Protein AF-A0A958IYH7-F1 (afdb_monomer_lite)

Secondary structure (DSSP, 8-state):
-TTTTT-S-EEEES----SSPPPTT-GGGTSSTTTTTT-HHHHHHHSHHHHHHHHTTSS----EEEEEESSS---TT-GGGSHHHHHHHHHHHHSSTT---EEEEEESS-SSHHHHHHHHHHHHHHHHTTS--TT---

pLDDT: mean 91.24, std 10.41, range [38.0, 98.62]

Sequence (138 aa):
LAHSDMFAAATLLSPALYAQQPPPESSARSSGTFGDPFQAEVWAARNYPAVLETYLLQQYRAPVFILSGDDDWNHPEGFEYNIEQQAVLLYGLLNRKGGSPAELRIVNGGHNWRIWQPGFIAGIEYMMQFIAHPDSTN

Structure (mmCIF, N/CA/C/O backbone):
data_AF-A0A958IYH7-F1
#
_entry.id   AF-A0A958IYH7-F1
#
loop_
_atom_site.group_PDB
_atom_site.id
_atom_site.type_symbol
_atom_site.label_atom_id
_atom_site.label_alt_id
_atom_site.label_comp_id
_atom_site.label_asym_id
_atom_site.label_entity_id
_atom_site.label_seq_id
_atom_site.pdbx_PDB_ins_code
_atom_site.Cartn_x
_atom_site.Cartn_y
_atom_site.Cartn_z
_atom_site.occupancy
_atom_site.B_iso_or_equiv
_atom_site.auth_seq_id
_atom_site.auth_comp_id
_atom_site.auth_asym_id
_atom_site.auth_atom_id
_atom_site.pdbx_PDB_model_num
ATOM 1 N N . LEU A 1 1 ? -8.344 -6.270 1.269 1.00 81.75 1 LEU A N 1
ATOM 2 C CA . LEU A 1 1 ? -9.173 -5.457 0.345 1.00 81.75 1 LEU A CA 1
ATOM 3 C C . LEU A 1 1 ? -10.273 -6.293 -0.309 1.00 81.75 1 LEU A C 1
ATOM 5 O O . LEU A 1 1 ? -11.429 -6.018 -0.044 1.00 81.75 1 LEU A O 1
ATOM 9 N N . ALA A 1 2 ? -9.959 -7.345 -1.075 1.00 86.25 2 ALA A N 1
ATOM 10 C CA . ALA A 1 2 ? -10.984 -8.170 -1.743 1.00 86.25 2 ALA A CA 1
ATOM 11 C C . ALA A 1 2 ? -11.929 -8.956 -0.800 1.00 86.25 2 ALA A C 1
ATOM 13 O O . ALA A 1 2 ? -13.037 -9.290 -1.201 1.00 86.25 2 ALA A O 1
ATOM 14 N N . HIS A 1 3 ? -11.507 -9.222 0.440 1.00 86.12 3 HIS A N 1
ATOM 15 C CA . HIS A 1 3 ? -12.241 -10.020 1.435 1.00 86.12 3 HIS A CA 1
ATOM 16 C C . HIS A 1 3 ? -12.345 -9.280 2.776 1.00 86.12 3 HIS A C 1
ATOM 18 O O . HIS A 1 3 ? -11.844 -9.750 3.795 1.00 86.12 3 HIS A O 1
ATOM 24 N N . SER A 1 4 ? -12.870 -8.051 2.782 1.00 83.00 4 SER A N 1
ATOM 25 C CA . SER A 1 4 ? -12.966 -7.263 4.026 1.00 83.00 4 SER A CA 1
ATOM 26 C C . SER A 1 4 ? -13.843 -7.929 5.092 1.00 83.00 4 SER A C 1
ATOM 28 O O . SER A 1 4 ? -13.638 -7.705 6.276 1.00 83.00 4 SER A O 1
ATOM 30 N N . ASP A 1 5 ? -14.763 -8.797 4.681 1.00 84.19 5 ASP A N 1
ATOM 31 C CA . ASP A 1 5 ? -15.614 -9.625 5.530 1.00 84.19 5 ASP A CA 1
ATOM 32 C C . ASP A 1 5 ? -14.841 -10.700 6.311 1.00 84.19 5 ASP A C 1
ATOM 34 O O . ASP A 1 5 ? -15.317 -11.172 7.341 1.00 84.19 5 ASP A O 1
ATOM 38 N N . MET A 1 6 ? -13.639 -11.064 5.856 1.00 89.81 6 MET A N 1
ATOM 39 C CA . MET A 1 6 ? -12.793 -12.069 6.506 1.00 89.81 6 MET A CA 1
ATOM 40 C C . MET A 1 6 ? -11.706 -11.476 7.410 1.00 89.81 6 MET A C 1
ATOM 42 O O . MET A 1 6 ? -11.190 -12.178 8.279 1.00 89.81 6 MET A O 1
ATOM 46 N N . PHE A 1 7 ? -11.322 -10.214 7.203 1.00 91.06 7 PHE A N 1
ATOM 47 C CA . PHE A 1 7 ? -10.185 -9.592 7.887 1.00 91.06 7 PHE A CA 1
ATOM 48 C C . PHE A 1 7 ? -10.612 -8.328 8.630 1.00 91.06 7 PHE A C 1
ATOM 50 O O . PHE A 1 7 ? -11.005 -7.343 8.010 1.00 91.06 7 PHE A O 1
ATOM 57 N N . ALA A 1 8 ? -10.458 -8.336 9.956 1.00 91.56 8 ALA A N 1
ATOM 58 C CA . ALA A 1 8 ? -10.851 -7.217 10.815 1.00 91.56 8 ALA A CA 1
ATOM 59 C C . ALA A 1 8 ? -9.924 -5.989 10.715 1.00 91.56 8 ALA A C 1
ATOM 61 O O . ALA A 1 8 ? -10.323 -4.889 11.074 1.00 91.56 8 ALA A O 1
ATOM 62 N N . ALA A 1 9 ? -8.679 -6.163 10.273 1.00 94.38 9 ALA A N 1
ATOM 63 C CA . ALA A 1 9 ? -7.712 -5.090 10.048 1.00 94.38 9 ALA A CA 1
ATOM 64 C C . ALA A 1 9 ? -6.539 -5.617 9.202 1.00 94.38 9 ALA A C 1
ATOM 66 O O . ALA A 1 9 ? -6.419 -6.829 8.996 1.00 94.38 9 ALA A O 1
ATOM 67 N N . ALA A 1 10 ? -5.679 -4.726 8.703 1.00 95.44 10 ALA A N 1
ATOM 68 C CA . ALA A 1 10 ? -4.489 -5.105 7.943 1.00 95.44 10 ALA A CA 1
ATOM 69 C C . ALA A 1 10 ? -3.270 -4.224 8.251 1.00 95.44 10 ALA A C 1
ATOM 71 O O . ALA A 1 10 ? -3.389 -3.014 8.435 1.00 95.44 10 ALA A O 1
ATOM 72 N N . THR A 1 11 ? -2.089 -4.840 8.195 1.00 97.69 11 THR A N 1
ATOM 73 C CA . THR A 1 11 ? -0.783 -4.169 8.204 1.00 97.69 11 THR A CA 1
ATOM 74 C C . THR A 1 11 ? -0.107 -4.396 6.860 1.00 97.69 11 THR A C 1
ATOM 76 O O . THR A 1 11 ? 0.066 -5.540 6.439 1.00 97.69 11 THR A O 1
ATOM 79 N N . LEU A 1 12 ? 0.287 -3.315 6.194 1.00 97.69 12 LEU A N 1
ATOM 80 C CA . LEU A 1 12 ? 0.989 -3.331 4.917 1.00 97.69 12 LEU A CA 1
ATOM 81 C C . LEU A 1 12 ? 2.394 -2.760 5.099 1.00 97.69 12 LEU A C 1
ATOM 83 O O . LEU A 1 12 ? 2.561 -1.631 5.556 1.00 97.69 12 LEU A O 1
ATOM 87 N N . LEU A 1 13 ? 3.400 -3.548 4.730 1.00 98.31 13 LEU A N 1
ATOM 88 C CA . LEU A 1 13 ? 4.812 -3.195 4.846 1.00 98.31 13 LEU A CA 1
ATOM 89 C C . LEU A 1 13 ? 5.380 -3.058 3.435 1.00 98.31 13 LEU A C 1
ATOM 91 O O . LEU A 1 13 ? 5.406 -4.030 2.686 1.00 98.31 13 LEU A O 1
ATOM 95 N N . SER A 1 14 ? 5.772 -1.840 3.078 1.00 97.31 14 SER A N 1
ATOM 96 C CA . SER A 1 14 ? 6.268 -1.445 1.761 1.00 97.31 14 SER A CA 1
ATOM 97 C C . SER A 1 14 ? 5.350 -1.885 0.597 1.00 97.31 14 SER A C 1
ATOM 99 O O . SER A 1 14 ? 5.792 -2.612 -0.295 1.00 97.31 14 SER A O 1
ATOM 101 N N . PRO A 1 15 ? 4.052 -1.503 0.589 1.00 96.00 15 PRO A N 1
ATOM 102 C CA . PRO A 1 15 ? 3.114 -1.986 -0.421 1.00 96.00 15 PRO A CA 1
ATOM 103 C C . PRO A 1 15 ? 3.398 -1.411 -1.817 1.00 96.00 15 PRO A C 1
ATOM 105 O O . PRO A 1 15 ? 3.472 -0.200 -2.007 1.00 96.00 15 PRO A O 1
ATOM 108 N N . ALA A 1 16 ? 3.452 -2.295 -2.813 1.00 93.81 16 ALA A N 1
ATOM 109 C CA . ALA A 1 16 ? 3.623 -1.952 -4.221 1.00 93.81 16 ALA A CA 1
ATOM 110 C C . ALA A 1 16 ? 2.276 -2.017 -4.962 1.00 93.81 16 ALA A C 1
ATOM 112 O O . ALA A 1 16 ? 1.780 -3.104 -5.272 1.00 93.81 16 ALA A O 1
ATOM 113 N N . LEU A 1 17 ? 1.648 -0.863 -5.209 1.00 93.38 17 LEU A N 1
ATOM 114 C CA . LEU A 1 17 ? 0.298 -0.813 -5.784 1.00 93.38 17 LEU A CA 1
ATOM 115 C C . LEU A 1 17 ? 0.299 -0.906 -7.312 1.00 93.38 17 LEU A C 1
ATOM 117 O O . LEU A 1 17 ? -0.567 -1.581 -7.856 1.00 93.38 17 LEU A O 1
ATOM 121 N N . TYR A 1 18 ? 1.216 -0.167 -7.942 1.00 93.00 18 TYR A N 1
ATOM 122 C CA . TYR A 1 18 ? 1.355 0.174 -9.362 1.00 93.00 18 TYR A CA 1
ATOM 123 C C . TYR A 1 18 ? 0.045 0.178 -10.172 1.00 93.00 18 TYR A C 1
ATOM 125 O O . TYR A 1 18 ? -0.536 -0.856 -10.495 1.00 93.00 18 TYR A O 1
ATOM 133 N N . ALA A 1 19 ? -0.404 1.371 -10.574 1.00 88.62 19 ALA A N 1
ATOM 134 C CA . ALA A 1 19 ? -1.547 1.510 -11.483 1.00 88.62 19 ALA A CA 1
ATOM 135 C C . ALA A 1 19 ? -1.278 0.883 -12.859 1.00 88.62 19 ALA A C 1
ATOM 137 O O . ALA A 1 19 ? -2.167 0.275 -13.451 1.00 88.62 19 ALA A O 1
ATOM 138 N N . GLN A 1 20 ? -0.043 1.018 -13.340 1.00 89.81 20 GLN A N 1
ATOM 139 C CA . GLN A 1 20 ? 0.436 0.377 -14.558 1.00 89.81 20 GLN A CA 1
ATOM 140 C C . GLN A 1 20 ? 1.007 -1.010 -14.252 1.00 89.81 20 GLN A C 1
ATOM 142 O O . GLN A 1 20 ? 0.931 -1.501 -13.125 1.00 89.81 20 GLN A O 1
ATOM 147 N N . GLN A 1 21 ? 1.582 -1.665 -15.261 1.00 91.12 21 GLN A N 1
ATOM 148 C CA . GLN A 1 21 ? 2.368 -2.866 -15.002 1.00 91.12 21 GLN A CA 1
ATOM 149 C C . GLN A 1 21 ? 3.527 -2.555 -14.038 1.00 91.12 21 GLN A C 1
ATOM 151 O O . GLN A 1 21 ? 4.098 -1.466 -14.105 1.00 91.12 21 GLN A O 1
ATOM 156 N N . PRO A 1 22 ? 3.900 -3.510 -13.173 1.00 92.25 22 PRO A N 1
ATOM 157 C CA . PRO A 1 22 ? 5.018 -3.332 -12.258 1.00 92.25 22 PRO A CA 1
ATOM 158 C C . PRO A 1 22 ? 6.337 -3.133 -13.033 1.00 92.25 22 PRO A C 1
ATOM 160 O O . PRO A 1 22 ? 6.448 -3.625 -14.163 1.00 92.25 22 PRO A O 1
ATOM 163 N N . PRO A 1 23 ? 7.357 -2.473 -12.459 1.00 91.75 23 PRO A N 1
ATOM 164 C CA . PRO A 1 23 ? 8.666 -2.334 -13.099 1.00 91.75 23 PRO A CA 1
ATOM 165 C C . PRO A 1 23 ? 9.318 -3.712 -13.355 1.00 91.75 23 PRO A C 1
ATOM 167 O O . PRO A 1 23 ? 8.915 -4.698 -12.722 1.00 91.75 23 PRO A O 1
ATOM 170 N N . PRO A 1 24 ? 10.263 -3.836 -14.309 1.00 89.56 24 PRO A N 1
ATOM 171 C CA . PRO A 1 24 ? 10.827 -5.124 -14.739 1.00 89.56 24 PRO A CA 1
ATOM 172 C C . PRO A 1 24 ? 11.408 -5.978 -13.602 1.00 89.56 24 PRO A C 1
ATOM 174 O O . PRO A 1 24 ? 11.230 -7.194 -13.583 1.00 89.56 24 PRO A O 1
ATOM 177 N N . GLU A 1 25 ? 12.053 -5.335 -12.637 1.00 88.19 25 GLU A N 1
ATOM 178 C CA . GLU A 1 25 ? 12.686 -5.935 -11.460 1.00 88.19 25 GLU A CA 1
ATOM 179 C C . GLU A 1 25 ? 11.719 -6.228 -10.301 1.00 88.19 25 GLU A C 1
ATOM 181 O O . GLU A 1 25 ? 12.117 -6.813 -9.292 1.00 88.19 25 GLU A O 1
ATOM 186 N N . SER A 1 26 ? 10.439 -5.867 -10.426 1.00 91.12 26 SER A N 1
ATOM 187 C CA . SER A 1 26 ? 9.451 -6.144 -9.387 1.00 91.12 26 SER A CA 1
ATOM 188 C C . SER A 1 26 ? 9.236 -7.644 -9.196 1.00 91.12 26 SER A C 1
ATOM 190 O O . SER A 1 26 ? 8.961 -8.384 -10.146 1.00 91.12 26 SER A O 1
ATOM 192 N N . SER A 1 27 ? 9.222 -8.081 -7.936 1.00 90.56 27 SER A N 1
ATOM 193 C CA . SER A 1 27 ? 8.899 -9.464 -7.566 1.00 90.56 27 SER A CA 1
ATOM 194 C C . SER A 1 27 ? 7.507 -9.903 -8.033 1.00 90.56 27 SER A C 1
ATOM 196 O O . SER A 1 27 ? 7.279 -11.093 -8.228 1.00 90.56 27 SER A O 1
ATOM 198 N N . ALA A 1 28 ? 6.584 -8.970 -8.297 1.00 92.50 28 ALA A N 1
ATOM 199 C CA . ALA A 1 28 ? 5.277 -9.280 -8.874 1.00 92.50 28 ALA A CA 1
ATOM 200 C C . ALA A 1 28 ? 5.365 -9.968 -10.250 1.00 92.50 28 ALA A C 1
ATOM 202 O O . ALA A 1 28 ? 4.450 -10.706 -10.617 1.00 92.50 28 ALA A O 1
ATOM 203 N N . ARG A 1 29 ? 6.456 -9.752 -11.002 1.00 94.12 29 ARG A N 1
ATOM 204 C CA . ARG A 1 29 ? 6.694 -10.385 -12.309 1.00 94.12 29 ARG A CA 1
ATOM 205 C C . ARG A 1 29 ? 7.252 -11.805 -12.210 1.00 94.12 29 ARG A C 1
ATOM 207 O O . ARG A 1 29 ? 7.180 -12.537 -13.191 1.00 94.12 29 ARG A O 1
ATOM 214 N N . SER A 1 30 ? 7.810 -12.192 -11.064 1.00 94.19 30 SER A N 1
ATOM 215 C CA . SER A 1 30 ? 8.521 -13.468 -10.890 1.00 94.19 30 SER A CA 1
ATOM 216 C C . SER A 1 30 ? 7.970 -14.352 -9.768 1.00 94.19 30 SER A C 1
ATOM 218 O O . SER A 1 30 ? 8.342 -15.517 -9.683 1.00 94.19 30 SER A O 1
ATOM 220 N N . SER A 1 31 ? 7.064 -13.847 -8.925 1.00 92.31 31 SER A N 1
ATOM 221 C CA . SER A 1 31 ? 6.491 -14.591 -7.793 1.00 92.31 31 SER A CA 1
ATOM 222 C C . SER A 1 31 ? 5.442 -15.640 -8.177 1.00 92.31 31 SER A C 1
ATOM 224 O O . SER A 1 31 ? 5.033 -16.425 -7.325 1.00 92.31 31 SER A O 1
ATOM 226 N N . GLY A 1 32 ? 4.954 -15.627 -9.422 1.00 93.62 32 GLY A N 1
ATOM 227 C CA . GLY A 1 32 ? 3.867 -16.490 -9.898 1.00 93.62 32 GLY A CA 1
ATOM 228 C C . GLY A 1 32 ? 2.458 -16.040 -9.481 1.00 93.62 32 GLY A C 1
ATOM 229 O O . GLY A 1 32 ? 1.472 -16.527 -10.033 1.00 93.62 32 GLY A O 1
ATOM 230 N N . THR A 1 33 ? 2.325 -15.070 -8.563 1.00 91.31 33 THR A N 1
ATOM 231 C CA . THR A 1 33 ? 1.023 -14.570 -8.069 1.00 91.31 33 THR A CA 1
ATOM 232 C C . THR A 1 33 ? 0.123 -14.045 -9.190 1.00 91.31 33 THR A C 1
ATOM 234 O O . THR A 1 33 ? -1.097 -14.196 -9.132 1.00 91.31 33 THR A O 1
ATOM 237 N N . PHE A 1 34 ? 0.721 -13.445 -10.220 1.00 95.00 34 PHE A N 1
ATOM 238 C CA . PHE A 1 34 ? 0.017 -12.878 -11.374 1.00 95.00 34 PHE A CA 1
ATOM 239 C C . PHE A 1 34 ? 0.229 -13.710 -12.646 1.00 95.00 34 PHE A C 1
ATOM 241 O O . PHE A 1 34 ? 0.231 -13.175 -13.750 1.00 95.00 34 PHE A O 1
ATOM 248 N N . GLY A 1 35 ? 0.407 -15.023 -12.484 1.00 95.31 35 GLY A N 1
ATOM 249 C CA . GLY A 1 35 ? 0.688 -15.967 -13.562 1.00 95.31 35 GLY A CA 1
ATOM 250 C C . GLY A 1 35 ? 2.157 -16.378 -13.616 1.00 95.31 35 GLY A C 1
ATOM 251 O O . GLY A 1 35 ? 3.043 -15.628 -13.206 1.00 95.31 35 GLY A O 1
ATOM 252 N N . ASP A 1 36 ? 2.390 -17.579 -14.143 1.00 94.44 36 ASP A N 1
ATOM 253 C CA . ASP A 1 36 ? 3.717 -18.126 -14.422 1.00 94.44 36 ASP A CA 1
ATOM 254 C C . ASP A 1 36 ? 3.730 -18.725 -15.849 1.00 94.44 36 ASP A C 1
ATOM 256 O O . ASP A 1 36 ? 3.158 -19.802 -16.058 1.00 94.44 36 ASP A O 1
ATOM 260 N N . PRO A 1 37 ? 4.263 -18.005 -16.865 1.00 94.19 37 PRO A N 1
ATOM 261 C CA . PRO A 1 37 ? 4.884 -16.674 -16.780 1.00 94.19 37 PRO A CA 1
ATOM 262 C C . PRO A 1 37 ? 3.877 -15.560 -16.440 1.00 94.19 37 PRO A C 1
ATOM 264 O O . PRO A 1 37 ? 2.669 -15.745 -16.597 1.00 94.19 37 PRO A O 1
ATOM 267 N N . PHE A 1 38 ? 4.378 -14.394 -16.003 1.00 96.75 38 PHE A N 1
ATOM 268 C CA . PHE A 1 38 ? 3.566 -13.213 -15.667 1.00 96.75 38 PHE A CA 1
ATOM 269 C C . PHE A 1 38 ? 2.543 -12.873 -16.760 1.00 96.75 38 PHE A C 1
ATOM 271 O O . PHE A 1 38 ? 2.895 -12.740 -17.934 1.00 96.75 38 PHE A O 1
ATOM 278 N N . GLN A 1 39 ? 1.289 -12.670 -16.355 1.00 96.81 39 GLN A N 1
ATOM 279 C CA . GLN A 1 39 ? 0.174 -12.313 -17.230 1.00 96.81 39 GLN A CA 1
ATOM 280 C C . GLN A 1 39 ? -0.325 -10.909 -16.886 1.00 96.81 39 GLN A C 1
ATOM 282 O O . GLN A 1 39 ? -0.850 -10.655 -15.797 1.00 96.81 39 GLN A O 1
ATOM 287 N N . ALA A 1 40 ? -0.185 -9.986 -17.838 1.00 95.25 40 ALA A N 1
ATOM 288 C CA . ALA A 1 40 ? -0.563 -8.587 -17.659 1.00 95.25 40 ALA A CA 1
ATOM 289 C C . ALA A 1 40 ? -2.066 -8.419 -17.385 1.00 95.25 40 ALA A C 1
ATOM 291 O O . ALA A 1 40 ? -2.471 -7.529 -16.638 1.00 95.25 40 ALA A O 1
ATOM 292 N N . GLU A 1 41 ? -2.888 -9.299 -17.949 1.00 95.94 41 GLU A N 1
ATOM 293 C CA . GLU A 1 41 ? -4.337 -9.312 -17.781 1.00 95.94 41 GLU A CA 1
ATOM 294 C C . GLU A 1 41 ? -4.721 -9.699 -16.347 1.00 95.94 41 GLU A C 1
ATOM 296 O O . GLU A 1 41 ? -5.623 -9.101 -15.758 1.00 95.94 41 GLU A O 1
ATOM 301 N N . VAL A 1 42 ? -4.003 -10.660 -15.749 1.00 95.56 42 VAL A N 1
ATOM 302 C CA . VAL A 1 42 ? -4.212 -11.066 -14.351 1.00 95.56 42 VAL A CA 1
ATOM 303 C C . VAL A 1 42 ? -3.792 -9.944 -13.405 1.00 95.56 42 VAL A C 1
ATOM 305 O O . VAL A 1 42 ? -4.516 -9.662 -12.450 1.00 95.56 42 VAL A O 1
ATOM 308 N N . TRP A 1 43 ? -2.671 -9.270 -13.686 1.00 95.44 43 TRP A N 1
ATOM 309 C CA . TRP A 1 43 ? -2.252 -8.072 -12.954 1.00 95.44 43 TRP A CA 1
ATOM 310 C C . TRP A 1 43 ? -3.329 -6.984 -12.994 1.00 95.44 43 TRP A C 1
ATOM 312 O O . TRP A 1 43 ? -3.805 -6.557 -11.944 1.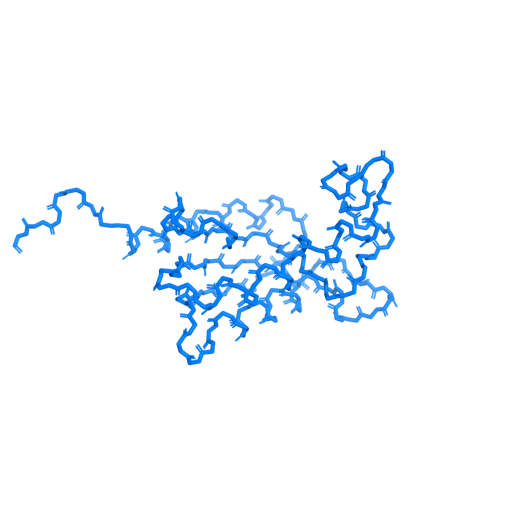00 95.44 43 TRP A O 1
ATOM 322 N N . ALA A 1 44 ? -3.767 -6.588 -14.191 1.00 93.62 44 ALA A N 1
ATOM 323 C CA . ALA A 1 44 ? -4.757 -5.528 -14.369 1.00 93.62 44 ALA A CA 1
ATOM 324 C C . ALA A 1 44 ? -6.097 -5.837 -13.679 1.00 93.62 44 ALA A C 1
ATOM 326 O O . ALA A 1 44 ? -6.771 -4.924 -13.213 1.00 93.62 44 ALA A O 1
ATOM 327 N N . ALA A 1 45 ? -6.480 -7.113 -13.587 1.00 93.00 45 ALA A N 1
ATOM 328 C CA . ALA A 1 45 ? -7.729 -7.522 -12.951 1.00 93.00 45 ALA A CA 1
ATOM 329 C C . ALA A 1 45 ? -7.639 -7.689 -11.422 1.00 93.00 45 ALA A C 1
ATOM 331 O O . ALA A 1 45 ? -8.678 -7.716 -10.761 1.00 93.00 45 ALA A O 1
ATOM 332 N N . ARG A 1 46 ? -6.439 -7.883 -10.851 1.00 92.31 46 ARG A N 1
ATOM 333 C CA . ARG A 1 46 ? -6.275 -8.319 -9.446 1.00 92.31 46 ARG A CA 1
ATOM 334 C C . ARG A 1 46 ? -5.283 -7.504 -8.619 1.00 92.31 46 ARG A C 1
ATOM 336 O O . ARG A 1 46 ? -5.112 -7.807 -7.438 1.00 92.31 46 ARG A O 1
ATOM 343 N N . ASN A 1 47 ? -4.623 -6.504 -9.197 1.00 92.81 47 ASN A N 1
ATOM 344 C CA . ASN A 1 47 ? -3.758 -5.602 -8.444 1.00 92.81 47 ASN A CA 1
ATOM 345 C C . ASN A 1 47 ? -4.564 -4.723 -7.469 1.00 92.81 47 ASN A C 1
ATOM 347 O O . ASN A 1 47 ? -5.797 -4.739 -7.428 1.00 92.81 47 ASN A O 1
ATOM 351 N N . TYR A 1 48 ? -3.843 -3.944 -6.664 1.00 91.94 48 TYR A N 1
ATOM 352 C CA . TYR A 1 48 ? -4.434 -3.088 -5.639 1.00 91.94 48 TYR A CA 1
ATOM 353 C C . TYR A 1 48 ? -5.475 -2.106 -6.196 1.00 91.94 48 TYR A C 1
ATOM 355 O O . TYR A 1 48 ? -6.594 -2.128 -5.686 1.00 91.94 48 TYR A O 1
ATOM 363 N N . PRO A 1 49 ? -5.173 -1.275 -7.217 1.00 91.81 49 PRO A N 1
ATOM 364 C CA . PRO A 1 49 ? -6.152 -0.365 -7.810 1.00 91.81 49 PRO A CA 1
ATOM 365 C C . PRO A 1 49 ? -7.467 -1.043 -8.205 1.00 91.81 49 PRO A C 1
ATOM 367 O O . PRO A 1 49 ? -8.528 -0.573 -7.795 1.00 91.81 49 PRO A O 1
ATOM 370 N N . ALA A 1 50 ? -7.401 -2.181 -8.905 1.00 91.44 50 ALA A N 1
ATOM 371 C CA . ALA A 1 50 ? -8.589 -2.900 -9.363 1.00 91.44 50 ALA A CA 1
ATOM 372 C C . ALA A 1 50 ? -9.487 -3.359 -8.202 1.00 91.44 50 ALA A C 1
ATOM 374 O O . ALA A 1 50 ? -10.711 -3.219 -8.251 1.00 91.44 50 ALA A O 1
ATOM 375 N N . VAL A 1 51 ? -8.897 -3.875 -7.118 1.00 91.69 51 VAL A N 1
ATOM 376 C CA . VAL A 1 51 ? -9.678 -4.335 -5.955 1.00 91.69 51 VAL A CA 1
ATOM 377 C C . VAL A 1 51 ? -10.067 -3.203 -5.004 1.00 91.69 51 VAL A C 1
ATOM 379 O O . VAL A 1 51 ? -10.995 -3.362 -4.211 1.00 91.69 51 VAL A O 1
ATOM 382 N N . LEU A 1 52 ? -9.379 -2.060 -5.053 1.00 91.69 52 LEU A N 1
ATOM 383 C CA . LEU A 1 52 ? -9.644 -0.933 -4.164 1.00 91.69 52 LEU A CA 1
ATOM 384 C C . LEU A 1 52 ? -10.962 -0.236 -4.517 1.00 91.69 52 LEU A C 1
ATOM 386 O O . LEU A 1 52 ? -11.691 0.175 -3.615 1.00 91.69 52 LEU A O 1
ATOM 390 N N . GLU A 1 53 ? -11.298 -0.145 -5.805 1.00 86.56 53 GLU A N 1
ATOM 391 C CA . GLU A 1 53 ? -12.564 0.442 -6.257 1.00 86.56 53 GLU A CA 1
ATOM 392 C C . GLU A 1 53 ? -13.774 -0.273 -5.650 1.00 86.56 53 GLU A C 1
ATOM 394 O O . GLU A 1 53 ? -14.645 0.370 -5.062 1.00 86.56 53 GLU A O 1
ATOM 399 N N . THR A 1 54 ? -13.801 -1.606 -5.728 1.00 88.94 54 THR A N 1
ATOM 400 C CA . THR A 1 54 ? -14.899 -2.414 -5.179 1.00 88.94 54 THR A CA 1
ATOM 401 C C . THR A 1 54 ? -14.871 -2.454 -3.655 1.00 88.94 54 THR A C 1
ATOM 403 O O . THR A 1 54 ? -15.922 -2.339 -3.025 1.00 88.94 54 THR A O 1
ATOM 406 N N . TYR A 1 55 ? -13.685 -2.537 -3.046 1.00 91.38 55 TYR A N 1
ATOM 407 C CA . TYR A 1 55 ? -13.514 -2.482 -1.594 1.00 91.38 55 TYR A CA 1
ATOM 408 C C . TYR A 1 55 ? -14.109 -1.209 -0.980 1.00 91.38 55 TYR A C 1
ATOM 410 O O . TYR A 1 55 ? -14.805 -1.267 0.032 1.00 91.38 55 TYR A O 1
ATOM 418 N N . LEU A 1 56 ? -13.896 -0.047 -1.603 1.00 89.69 56 LEU A N 1
ATO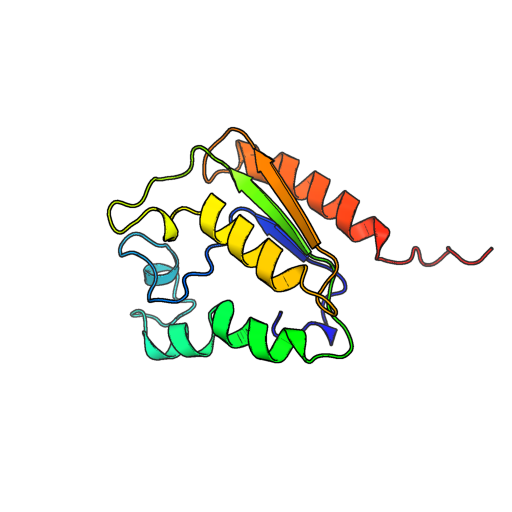M 419 C CA . LEU A 1 56 ? -14.387 1.219 -1.058 1.00 89.69 56 LEU A CA 1
ATOM 420 C C . LEU A 1 56 ? -15.919 1.344 -1.089 1.00 89.69 56 LEU A C 1
ATOM 422 O O . LEU A 1 56 ? -16.456 2.197 -0.383 1.00 89.69 56 LEU A O 1
ATOM 426 N N . LEU A 1 57 ? -16.623 0.490 -1.838 1.00 88.75 57 LEU A N 1
ATOM 427 C CA . LEU A 1 57 ? -18.089 0.413 -1.856 1.00 88.75 57 LEU A CA 1
ATOM 428 C C . LEU A 1 57 ? -18.663 -0.495 -0.758 1.00 88.75 57 LEU A C 1
ATOM 430 O O . LEU A 1 57 ? -19.869 -0.475 -0.520 1.00 88.75 57 LEU A O 1
ATOM 434 N N . GLN A 1 58 ? -17.827 -1.289 -0.088 1.00 86.88 58 GLN A N 1
ATOM 435 C CA . GLN A 1 58 ? -18.280 -2.235 0.926 1.00 86.88 58 GLN A CA 1
ATOM 436 C C . GLN A 1 58 ? -18.734 -1.510 2.200 1.00 86.88 58 GLN A C 1
ATOM 438 O O . GLN A 1 58 ? -18.234 -0.439 2.551 1.00 86.88 58 GLN A O 1
ATOM 443 N N . GLN A 1 59 ? -19.707 -2.100 2.900 1.00 84.94 59 GLN A N 1
ATOM 444 C CA . GLN A 1 59 ? -20.211 -1.556 4.165 1.00 84.94 59 GLN A CA 1
ATOM 445 C C . GLN A 1 59 ? -19.134 -1.596 5.251 1.00 84.94 59 GLN A C 1
ATOM 447 O O . GLN A 1 59 ? -18.987 -0.642 6.014 1.00 84.94 59 GLN A O 1
ATOM 452 N N . TYR A 1 60 ? -18.382 -2.695 5.297 1.00 87.69 60 TYR A N 1
ATOM 453 C CA . TYR A 1 60 ? -17.231 -2.837 6.167 1.00 87.69 60 TYR A CA 1
ATOM 454 C C . TYR A 1 60 ? -15.945 -2.542 5.397 1.00 87.69 60 TYR A C 1
ATOM 456 O O . TYR A 1 60 ? -15.731 -3.038 4.293 1.00 87.69 60 TYR A O 1
ATOM 464 N N . ARG A 1 61 ? -15.096 -1.712 5.996 1.00 91.06 61 ARG A N 1
ATOM 465 C CA . ARG A 1 61 ? -13.797 -1.308 5.467 1.00 91.06 61 ARG A CA 1
ATOM 466 C C . ARG A 1 61 ? -12.785 -1.434 6.597 1.00 91.06 61 ARG A C 1
ATOM 468 O O . ARG A 1 61 ? -12.836 -0.665 7.556 1.00 91.06 61 ARG A O 1
ATOM 475 N N . ALA A 1 62 ? -11.928 -2.443 6.491 1.00 91.88 62 ALA A N 1
ATOM 476 C CA . ALA A 1 62 ? -10.922 -2.768 7.486 1.00 91.88 62 ALA A CA 1
ATOM 477 C C . ALA A 1 62 ? -9.969 -1.575 7.724 1.00 91.88 62 ALA A C 1
ATOM 479 O O . ALA A 1 62 ? -9.527 -0.948 6.756 1.00 91.88 62 ALA A O 1
ATOM 480 N N . PRO A 1 63 ? -9.617 -1.266 8.982 1.00 94.00 63 PRO A N 1
ATOM 481 C CA . PRO A 1 63 ? -8.520 -0.365 9.309 1.00 9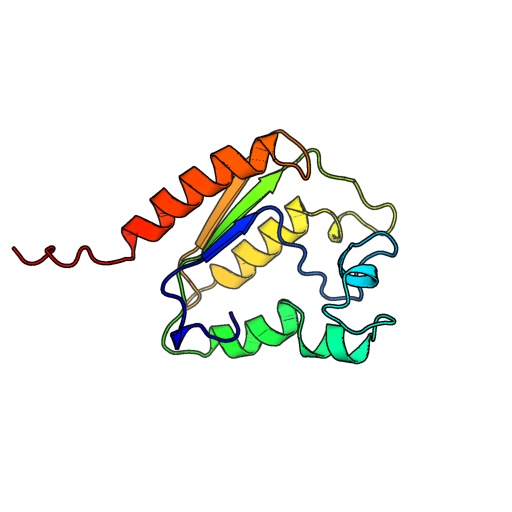4.00 63 PRO A CA 1
ATOM 482 C C . PRO A 1 63 ? -7.208 -0.860 8.699 1.00 94.00 63 PRO A C 1
ATOM 484 O O . PRO A 1 63 ? -6.917 -2.060 8.740 1.00 94.00 63 PRO A O 1
ATOM 487 N N . VAL A 1 64 ? -6.407 0.053 8.149 1.00 95.88 64 VAL A N 1
ATOM 488 C CA . VAL A 1 64 ? -5.146 -0.292 7.478 1.00 95.88 64 VAL A CA 1
ATOM 489 C C . VAL A 1 64 ? -3.984 0.517 8.042 1.00 95.88 64 VAL A C 1
ATOM 491 O O . VAL A 1 64 ? -3.941 1.737 7.911 1.00 95.88 64 VAL A O 1
ATOM 494 N N . PHE A 1 65 ? -2.996 -0.168 8.607 1.00 98.00 65 PHE A N 1
ATOM 495 C CA . PHE A 1 65 ? -1.695 0.424 8.896 1.00 98.00 65 PHE A CA 1
ATOM 496 C C . PHE A 1 65 ? -0.762 0.241 7.700 1.00 98.00 65 PHE A C 1
ATOM 498 O O . PHE A 1 65 ? -0.666 -0.854 7.144 1.00 98.00 65 PHE A O 1
ATOM 505 N N . ILE A 1 66 ? -0.059 1.301 7.315 1.00 98.62 66 ILE A N 1
ATOM 506 C CA . ILE A 1 66 ? 0.869 1.315 6.188 1.00 98.62 66 ILE A CA 1
ATOM 507 C C . ILE A 1 66 ? 2.224 1.811 6.680 1.00 98.62 66 ILE A C 1
ATOM 509 O O . ILE A 1 66 ? 2.320 2.875 7.292 1.00 98.62 66 ILE A O 1
ATOM 513 N N . LEU A 1 67 ? 3.282 1.076 6.356 1.00 98.62 67 LEU A N 1
ATOM 514 C CA . LEU A 1 67 ? 4.655 1.509 6.577 1.00 98.62 67 LEU A CA 1
ATOM 515 C C . LEU A 1 67 ? 5.463 1.410 5.290 1.00 98.62 67 LEU A C 1
ATOM 517 O O . LEU A 1 67 ? 5.374 0.407 4.592 1.00 98.62 67 LEU A O 1
ATOM 521 N N . SER A 1 68 ? 6.279 2.423 5.011 1.00 98.50 68 SER A N 1
ATOM 522 C CA . SER A 1 68 ? 7.322 2.372 3.988 1.00 98.50 68 SER A CA 1
ATOM 523 C C . SER A 1 68 ? 8.611 3.003 4.497 1.00 98.50 68 SER A C 1
ATOM 525 O O . SER A 1 68 ? 8.588 3.895 5.345 1.00 98.50 68 SER A O 1
ATOM 527 N N . GLY A 1 69 ? 9.727 2.532 3.955 1.00 98.19 69 GLY A N 1
ATOM 528 C CA . GLY A 1 69 ? 11.010 3.212 4.041 1.00 98.19 69 GLY A CA 1
ATOM 529 C C . GLY A 1 69 ? 11.102 4.363 3.036 1.00 98.19 69 GLY A C 1
ATOM 530 O O . GLY A 1 69 ? 10.405 4.303 2.024 1.00 98.19 69 GLY A O 1
ATOM 531 N N . ASP A 1 70 ? 11.918 5.384 3.304 1.00 96.69 70 ASP A N 1
ATOM 532 C CA . ASP A 1 70 ? 12.251 6.479 2.370 1.00 96.69 70 ASP A CA 1
ATOM 533 C C . ASP A 1 70 ? 13.605 6.303 1.652 1.00 96.69 70 ASP A C 1
ATOM 535 O O . ASP A 1 70 ? 13.898 7.047 0.719 1.00 96.69 70 ASP A O 1
ATOM 539 N N . ASP A 1 71 ? 14.387 5.285 2.027 1.00 96.88 71 ASP A N 1
ATOM 540 C CA . ASP A 1 71 ? 15.640 4.886 1.366 1.00 96.88 71 ASP A CA 1
ATOM 541 C C . ASP A 1 71 ? 15.447 3.598 0.538 1.00 96.88 71 ASP A C 1
ATOM 543 O O . ASP A 1 71 ? 16.332 2.737 0.452 1.00 96.88 71 ASP A O 1
ATOM 547 N N . ASP A 1 72 ? 14.246 3.401 -0.007 1.00 93.00 72 ASP A N 1
ATOM 548 C CA . ASP A 1 72 ? 13.968 2.305 -0.933 1.00 93.00 72 ASP A CA 1
ATOM 549 C C . ASP A 1 72 ? 14.662 2.533 -2.293 1.00 93.00 72 ASP A C 1
ATOM 551 O O . ASP A 1 72 ? 15.267 3.577 -2.558 1.00 93.00 72 ASP A O 1
ATOM 555 N N . TRP A 1 73 ? 14.616 1.532 -3.169 1.00 91.62 73 TRP A N 1
ATOM 556 C CA . TRP A 1 73 ? 15.139 1.652 -4.520 1.00 91.62 73 TRP A CA 1
ATOM 557 C C . TRP A 1 73 ? 14.393 2.743 -5.294 1.00 91.62 73 TRP A C 1
ATOM 559 O O . TRP A 1 73 ? 13.175 2.691 -5.469 1.00 91.62 73 TRP A O 1
ATOM 569 N N . ASN A 1 74 ? 15.154 3.710 -5.805 1.00 92.88 74 ASN A N 1
ATOM 570 C CA . ASN A 1 74 ? 14.639 4.734 -6.701 1.00 92.88 74 ASN A CA 1
ATOM 571 C C . ASN A 1 74 ? 14.564 4.180 -8.124 1.00 92.88 74 ASN A C 1
ATOM 573 O O . ASN A 1 74 ? 15.593 3.893 -8.741 1.00 92.88 74 ASN A O 1
ATOM 577 N N . HIS A 1 75 ? 13.349 4.052 -8.645 1.00 89.69 75 HIS A N 1
ATOM 578 C CA . HIS A 1 75 ? 13.112 3.458 -9.954 1.00 89.69 75 HIS A CA 1
ATOM 579 C C . HIS A 1 75 ? 13.454 4.437 -11.092 1.00 89.69 75 HIS A C 1
ATOM 581 O O . HIS A 1 75 ? 12.945 5.564 -11.108 1.00 89.69 75 HIS A O 1
ATOM 587 N N . PRO A 1 76 ? 14.296 4.042 -12.070 1.00 91.12 76 PRO A N 1
ATOM 588 C CA . PRO A 1 76 ? 14.646 4.897 -13.207 1.00 91.12 76 PRO A CA 1
ATOM 589 C C . PRO A 1 76 ? 13.459 5.190 -14.137 1.00 91.12 76 PRO A C 1
ATOM 591 O O . PRO A 1 76 ? 13.501 6.160 -14.891 1.00 91.12 76 PRO A O 1
ATOM 594 N N . GLU A 1 77 ? 12.406 4.374 -14.090 1.00 89.75 77 GLU A N 1
ATOM 595 C CA . GLU A 1 77 ? 11.170 4.553 -14.852 1.00 89.75 77 GLU A CA 1
ATOM 596 C C . GLU A 1 77 ? 10.380 5.790 -14.410 1.00 89.75 77 GLU A C 1
ATOM 598 O O . GLU A 1 77 ? 9.645 6.353 -15.221 1.00 89.75 77 GLU A O 1
ATOM 603 N N . GLY A 1 78 ? 10.530 6.209 -13.149 1.00 91.44 78 GLY A N 1
ATOM 604 C CA . GLY A 1 78 ? 9.820 7.349 -12.580 1.00 91.44 78 GLY A CA 1
ATOM 605 C C . GLY A 1 78 ? 9.652 7.244 -11.065 1.00 91.44 78 GLY A C 1
ATOM 606 O O . GLY A 1 78 ? 9.510 6.152 -10.511 1.00 91.44 78 GLY A O 1
ATOM 607 N N . PHE A 1 79 ? 9.631 8.397 -10.388 1.00 93.12 79 PHE A N 1
ATOM 608 C CA . PHE A 1 79 ? 9.485 8.466 -8.929 1.00 93.12 79 PHE A CA 1
ATOM 609 C C . PHE A 1 79 ? 8.150 7.884 -8.455 1.00 93.12 79 PHE A C 1
ATOM 611 O O . PHE A 1 79 ? 8.037 7.438 -7.320 1.00 93.12 79 PHE A O 1
ATOM 618 N N . GLU A 1 80 ? 7.131 7.853 -9.314 1.00 92.75 80 GLU A N 1
ATOM 619 C CA . GLU A 1 80 ? 5.854 7.233 -9.006 1.00 92.75 80 GLU A CA 1
ATOM 620 C C . GLU A 1 80 ? 5.994 5.744 -8.688 1.00 92.75 80 GLU A C 1
ATOM 622 O O . GLU A 1 80 ? 5.169 5.232 -7.946 1.00 92.75 80 GLU A O 1
ATOM 627 N N . TYR A 1 81 ? 7.020 5.045 -9.182 1.00 93.69 81 TYR A N 1
ATOM 628 C CA . TYR A 1 81 ? 7.252 3.635 -8.857 1.00 93.69 81 TYR A CA 1
ATOM 629 C C . TYR A 1 81 ? 7.962 3.432 -7.515 1.00 93.69 81 TYR A C 1
ATOM 631 O O . TYR A 1 81 ? 8.017 2.304 -7.018 1.00 93.69 81 TYR A O 1
ATOM 639 N N . ASN A 1 82 ? 8.471 4.496 -6.899 1.00 95.44 82 ASN A N 1
ATOM 640 C CA . ASN A 1 82 ? 9.091 4.393 -5.592 1.00 95.44 82 ASN A CA 1
ATOM 641 C C . ASN A 1 82 ? 8.059 3.995 -4.528 1.00 95.44 82 ASN A C 1
ATOM 643 O O . ASN A 1 82 ? 6.911 4.458 -4.521 1.00 95.44 82 ASN A O 1
ATOM 647 N N . ILE A 1 83 ? 8.462 3.125 -3.607 1.00 96.25 83 ILE A N 1
ATOM 648 C CA . ILE A 1 83 ? 7.526 2.467 -2.694 1.00 96.25 83 ILE A CA 1
ATOM 649 C C . ILE A 1 83 ? 6.926 3.438 -1.671 1.00 96.25 83 ILE A C 1
ATOM 651 O O . ILE A 1 83 ? 5.744 3.325 -1.340 1.00 96.25 83 ILE A O 1
ATOM 655 N N . GLU A 1 84 ? 7.665 4.454 -1.233 1.00 97.12 84 GLU A N 1
ATOM 656 C CA . GLU A 1 84 ? 7.133 5.506 -0.368 1.00 97.12 84 GLU A CA 1
ATOM 657 C C . GLU A 1 84 ? 6.029 6.313 -1.059 1.00 97.12 84 GLU A C 1
ATOM 659 O O . GLU A 1 84 ? 5.017 6.635 -0.433 1.00 97.12 84 GLU A O 1
ATOM 664 N N . GLN A 1 85 ? 6.157 6.564 -2.366 1.00 96.94 85 GLN A N 1
ATOM 665 C CA . GLN A 1 85 ? 5.122 7.242 -3.152 1.00 96.94 85 GLN A CA 1
ATOM 666 C C . GLN A 1 85 ? 3.881 6.357 -3.295 1.00 96.94 85 GLN A C 1
ATOM 668 O O . GLN A 1 85 ? 2.755 6.831 -3.131 1.00 96.94 85 GLN A O 1
ATOM 673 N N . GLN A 1 86 ? 4.073 5.055 -3.527 1.00 97.12 86 GLN A N 1
ATOM 674 C CA . GLN A 1 86 ? 2.986 4.072 -3.565 1.00 97.12 86 GLN A CA 1
ATOM 675 C C . GLN A 1 86 ? 2.246 3.980 -2.218 1.00 97.12 86 GLN A C 1
ATOM 677 O O . GLN A 1 86 ? 1.012 3.936 -2.192 1.00 97.12 86 GLN A O 1
ATOM 682 N N . ALA A 1 87 ? 2.970 4.019 -1.098 1.00 97.81 87 ALA A N 1
ATOM 683 C CA . ALA A 1 87 ? 2.396 4.019 0.246 1.00 97.81 87 ALA A CA 1
ATOM 684 C C . ALA A 1 87 ? 1.590 5.297 0.538 1.00 97.81 87 ALA A C 1
ATOM 686 O O . ALA A 1 87 ? 0.466 5.216 1.044 1.00 97.81 87 ALA A O 1
ATOM 687 N N . VAL A 1 88 ? 2.122 6.471 0.174 1.00 97.56 88 VAL A N 1
ATOM 688 C CA . VAL A 1 88 ? 1.420 7.762 0.295 1.00 97.56 88 VAL A CA 1
ATOM 689 C C . VAL A 1 88 ? 0.153 7.780 -0.560 1.00 97.56 88 VAL A C 1
ATOM 691 O O . VAL A 1 88 ? -0.908 8.192 -0.081 1.00 97.56 88 VAL A O 1
ATOM 694 N N . LEU A 1 89 ? 0.232 7.288 -1.800 1.00 96.50 89 LEU A N 1
ATOM 695 C CA . LEU A 1 89 ? -0.918 7.174 -2.693 1.00 96.50 89 LEU A CA 1
ATOM 696 C C . LEU A 1 89 ? -2.006 6.285 -2.082 1.00 96.50 89 LEU A C 1
ATOM 698 O O . LEU A 1 89 ? -3.166 6.697 -2.020 1.00 96.50 89 LEU A O 1
ATOM 702 N N . LEU A 1 90 ? -1.643 5.094 -1.589 1.00 96.31 90 LEU A N 1
ATOM 703 C CA . LEU A 1 90 ? -2.596 4.190 -0.944 1.00 96.31 90 LEU A CA 1
ATOM 704 C C . LEU A 1 90 ? -3.285 4.862 0.246 1.00 96.31 90 LEU A C 1
ATOM 706 O O . LEU A 1 90 ? -4.509 4.803 0.362 1.00 96.31 90 LEU A O 1
ATOM 710 N N . TYR A 1 91 ? -2.505 5.510 1.112 1.00 97.06 91 TYR A N 1
ATOM 711 C CA . TYR A 1 91 ? -3.032 6.217 2.272 1.00 97.06 91 TYR A CA 1
ATOM 712 C C . TYR A 1 91 ? -4.043 7.296 1.862 1.00 97.06 91 TYR A C 1
ATOM 714 O O . TYR A 1 91 ? -5.142 7.344 2.414 1.00 97.06 91 TYR A O 1
ATOM 722 N N . GLY A 1 92 ? -3.726 8.109 0.849 1.00 95.31 92 GLY A N 1
ATOM 723 C CA . GLY A 1 92 ? -4.644 9.123 0.327 1.00 95.31 92 GLY A CA 1
ATOM 724 C C . GLY A 1 92 ? -5.942 8.530 -0.236 1.00 95.31 92 GLY A C 1
ATOM 725 O O . GLY A 1 92 ? -7.027 9.052 0.025 1.00 95.31 92 GLY A O 1
ATOM 726 N N . LEU A 1 93 ? -5.853 7.411 -0.962 1.00 93.69 93 LEU A N 1
ATOM 727 C CA . LEU A 1 93 ? -7.024 6.720 -1.513 1.00 93.69 93 LEU A CA 1
ATOM 728 C C . LEU A 1 93 ? -7.915 6.116 -0.417 1.00 93.69 93 LEU A C 1
ATOM 730 O O . L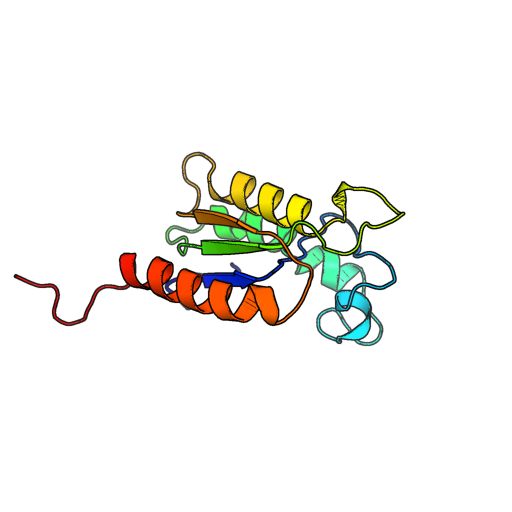EU A 1 93 ? -9.143 6.159 -0.534 1.00 93.69 93 LEU A O 1
ATOM 734 N N . LEU A 1 94 ? -7.314 5.580 0.650 1.00 93.81 94 LEU A N 1
ATOM 735 C CA . LEU A 1 94 ? -8.037 5.015 1.789 1.00 93.81 94 LEU A CA 1
ATOM 736 C C . LEU A 1 94 ? -8.650 6.091 2.685 1.00 93.81 94 LEU A C 1
ATOM 738 O O . LEU A 1 94 ? -9.784 5.912 3.113 1.00 93.81 94 LEU A O 1
ATOM 742 N N . ASN A 1 95 ? -7.956 7.204 2.933 1.00 89.62 95 ASN A N 1
ATOM 743 C CA . ASN A 1 95 ? -8.373 8.230 3.895 1.00 89.62 95 ASN A CA 1
ATOM 744 C C . ASN A 1 95 ? -9.284 9.326 3.296 1.00 89.62 95 ASN A C 1
ATOM 746 O O . ASN A 1 95 ? -9.506 10.383 3.889 1.00 89.62 95 ASN A O 1
ATOM 750 N N . ARG A 1 96 ? -9.833 9.104 2.095 1.00 86.81 96 ARG A N 1
ATOM 751 C CA . ARG A 1 96 ? -10.855 9.991 1.518 1.00 86.81 96 ARG A CA 1
ATOM 752 C C . ARG A 1 96 ? -12.145 9.953 2.349 1.00 86.81 96 ARG A C 1
ATOM 754 O O . ARG A 1 96 ? -12.410 8.989 3.063 1.00 86.81 96 ARG A O 1
ATOM 761 N N . LYS A 1 97 ? -13.007 10.970 2.221 1.00 76.81 97 LYS A N 1
ATOM 762 C CA . LYS A 1 97 ? -14.311 11.001 2.915 1.00 76.81 97 LYS A CA 1
ATOM 763 C C . LYS A 1 97 ? -15.107 9.716 2.635 1.00 76.81 97 LYS A C 1
ATOM 765 O O . LYS A 1 97 ? -15.366 9.394 1.479 1.00 76.81 97 LYS A O 1
ATOM 770 N N . GLY A 1 98 ? -15.506 9.010 3.696 1.00 78.12 98 GLY A N 1
ATOM 771 C CA . GLY A 1 98 ? -16.204 7.721 3.591 1.00 78.12 98 GLY A CA 1
ATOM 772 C C . GLY A 1 98 ? -15.300 6.533 3.239 1.00 78.12 98 GLY A C 1
ATOM 773 O O . GLY A 1 98 ? -15.810 5.490 2.844 1.00 78.12 98 GLY A O 1
ATOM 774 N N . GLY A 1 99 ? -13.981 6.691 3.343 1.00 85.81 99 GLY A N 1
ATOM 775 C CA . GLY A 1 99 ? -12.991 5.645 3.127 1.00 85.81 99 GLY A CA 1
ATOM 776 C C . GLY A 1 99 ? -12.767 4.745 4.347 1.00 85.81 99 GLY A C 1
ATOM 777 O O . GLY A 1 99 ? -13.672 4.536 5.158 1.00 85.81 99 GLY A O 1
ATOM 778 N N . SER A 1 100 ? -11.574 4.160 4.439 1.00 89.88 100 SER A N 1
ATOM 779 C CA . SER A 1 100 ? -11.176 3.281 5.551 1.00 89.88 100 SER A CA 1
ATOM 780 C C . SER A 1 100 ? -10.384 4.071 6.587 1.00 89.88 100 SER A C 1
ATOM 782 O O . SER A 1 100 ? -9.609 4.942 6.187 1.00 89.88 100 SER A O 1
ATOM 784 N N . PRO A 1 101 ? -10.489 3.745 7.887 1.00 92.94 101 PRO A N 1
ATOM 785 C CA . PRO A 1 101 ? -9.479 4.172 8.845 1.00 92.94 101 PRO A CA 1
ATOM 786 C C . PRO A 1 101 ? -8.104 3.723 8.346 1.00 92.94 101 PRO A C 1
ATOM 788 O O . PRO A 1 101 ? -7.929 2.566 7.957 1.00 92.94 101 PRO A O 1
ATOM 791 N N . ALA A 1 102 ? -7.145 4.638 8.299 1.00 95.88 102 ALA A N 1
ATOM 792 C CA . ALA A 1 102 ? -5.801 4.312 7.860 1.00 95.88 102 ALA A CA 1
ATOM 793 C C . ALA A 1 102 ? -4.766 5.151 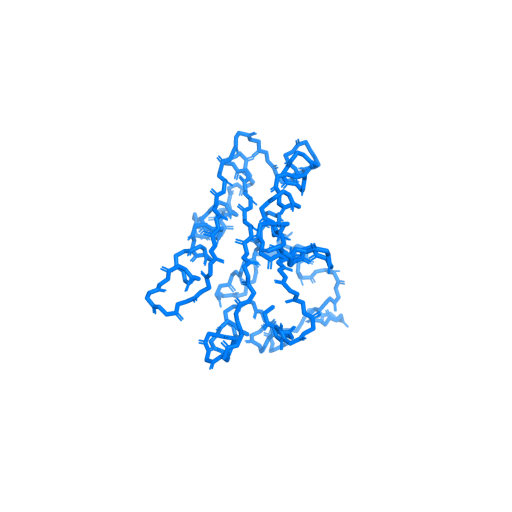8.602 1.00 95.88 102 ALA A C 1
ATOM 795 O O . ALA A 1 102 ? -5.026 6.308 8.932 1.00 95.88 102 ALA A O 1
ATOM 796 N N . GLU A 1 103 ? -3.583 4.584 8.807 1.00 97.62 103 GLU A N 1
ATOM 797 C CA . GLU A 1 103 ? -2.407 5.314 9.273 1.00 97.62 103 GLU A CA 1
ATOM 798 C C . GLU A 1 103 ? -1.178 4.987 8.434 1.00 97.62 103 GLU A C 1
ATOM 800 O O . GLU A 1 103 ? -0.998 3.858 7.982 1.00 97.62 103 GLU A O 1
ATOM 805 N N . LEU A 1 104 ? -0.333 5.999 8.236 1.00 98.50 104 LEU A N 1
ATOM 806 C CA . LEU A 1 104 ? 0.886 5.917 7.442 1.00 98.50 104 LEU A CA 1
ATOM 807 C C . LEU A 1 104 ? 2.107 6.247 8.302 1.00 98.50 104 LEU A C 1
ATOM 809 O O . LEU A 1 104 ? 2.105 7.212 9.073 1.00 98.50 104 LEU A O 1
ATOM 813 N N . ARG A 1 105 ? 3.176 5.472 8.130 1.00 98.44 105 ARG A N 1
ATOM 814 C CA . ARG A 1 105 ? 4.520 5.775 8.623 1.00 98.44 105 ARG A CA 1
ATOM 815 C C . ARG A 1 105 ? 5.517 5.696 7.473 1.00 98.44 105 ARG A C 1
ATOM 817 O O . ARG A 1 105 ? 5.660 4.650 6.849 1.00 98.44 105 ARG A O 1
ATOM 824 N N . ILE A 1 106 ? 6.211 6.802 7.235 1.00 98.44 106 ILE A N 1
ATOM 825 C CA . ILE A 1 106 ? 7.418 6.843 6.411 1.00 98.44 106 ILE A CA 1
ATOM 826 C C . ILE A 1 106 ? 8.603 6.938 7.369 1.00 98.44 106 ILE A C 1
ATOM 828 O O . ILE A 1 106 ? 8.583 7.769 8.280 1.00 98.44 106 ILE A O 1
ATOM 832 N N . VAL A 1 107 ? 9.577 6.043 7.228 1.00 98.38 107 VAL A N 1
ATOM 833 C CA . VAL A 1 107 ? 10.706 5.911 8.160 1.00 98.38 107 VAL A CA 1
ATOM 834 C C . VAL A 1 107 ? 12.031 5.813 7.414 1.00 98.38 107 VAL A C 1
ATOM 836 O O . VAL A 1 107 ? 12.061 5.311 6.299 1.00 98.38 107 VAL A O 1
ATOM 839 N N . ASN A 1 108 ? 13.122 6.200 8.078 1.00 98.00 108 ASN A N 1
ATOM 840 C CA . ASN A 1 108 ? 14.477 6.005 7.562 1.00 98.00 108 ASN A CA 1
ATOM 841 C C . ASN A 1 108 ? 14.792 4.509 7.363 1.00 98.00 108 ASN A C 1
ATOM 843 O O . ASN A 1 108 ? 14.800 3.736 8.332 1.00 98.00 108 ASN A O 1
ATOM 847 N N . GLY A 1 109 ? 15.081 4.125 6.118 1.00 97.38 109 GLY A N 1
ATOM 848 C CA . GLY A 1 109 ? 15.545 2.795 5.723 1.00 97.38 109 GLY A CA 1
ATOM 849 C C . GLY A 1 109 ? 14.927 2.295 4.413 1.00 97.38 109 GLY A C 1
ATOM 850 O O . GLY A 1 109 ? 14.014 2.906 3.877 1.00 97.38 109 GLY A O 1
ATOM 851 N N . GLY A 1 110 ? 15.436 1.174 3.891 1.00 96.50 110 GLY A N 1
ATOM 852 C CA . GLY A 1 110 ? 14.977 0.583 2.620 1.00 96.50 110 GLY A CA 1
ATOM 853 C C . GLY A 1 110 ? 14.036 -0.623 2.770 1.00 96.50 110 GLY A C 1
ATOM 854 O O . GLY A 1 110 ? 13.600 -0.952 3.871 1.00 96.50 110 GLY A O 1
ATOM 855 N N . HIS A 1 111 ? 13.782 -1.338 1.668 1.00 95.19 111 HIS A N 1
ATOM 856 C CA . HIS A 1 111 ? 12.852 -2.480 1.552 1.00 95.19 111 HIS A CA 1
ATOM 857 C C . HIS A 1 111 ? 13.309 -3.763 2.270 1.00 95.19 111 HIS A C 1
ATOM 859 O O . HIS A 1 111 ? 13.688 -4.756 1.642 1.00 95.19 111 HIS A O 1
ATOM 865 N N . ASN A 1 112 ? 13.372 -3.755 3.602 1.00 96.56 112 ASN A N 1
ATOM 866 C CA . ASN A 1 112 ? 13.924 -4.889 4.339 1.00 96.56 112 ASN A CA 1
ATOM 867 C C . ASN A 1 112 ? 13.420 -5.025 5.783 1.00 96.56 112 ASN A C 1
ATOM 869 O O . ASN A 1 112 ? 12.784 -4.147 6.368 1.00 96.56 112 ASN A O 1
ATOM 873 N N . TRP A 1 113 ? 13.791 -6.154 6.390 1.00 97.69 113 TRP A N 1
ATOM 874 C CA . TRP A 1 113 ? 13.398 -6.540 7.743 1.00 97.69 113 TRP A CA 1
ATOM 875 C C . TRP A 1 113 ? 13.760 -5.539 8.841 1.00 97.69 113 TRP A C 1
ATOM 877 O O . TRP A 1 113 ? 13.066 -5.502 9.856 1.00 97.69 113 TRP A O 1
ATOM 887 N N . ARG A 1 114 ? 14.784 -4.696 8.644 1.00 97.75 114 ARG A N 1
ATOM 888 C CA . ARG A 1 114 ? 15.181 -3.686 9.635 1.00 97.75 114 ARG A CA 1
ATOM 889 C C . ARG A 1 114 ? 14.050 -2.702 9.925 1.00 97.75 114 ARG A C 1
ATOM 891 O O . ARG A 1 114 ? 13.887 -2.321 11.079 1.00 97.75 114 ARG A O 1
ATOM 898 N N . ILE A 1 115 ? 13.283 -2.306 8.906 1.00 98.00 115 ILE A N 1
ATOM 899 C CA . ILE A 1 115 ? 12.125 -1.416 9.079 1.00 98.00 115 ILE A CA 1
ATOM 900 C C . ILE A 1 115 ? 10.820 -2.204 9.226 1.00 98.00 115 ILE A C 1
ATOM 902 O O . ILE A 1 115 ? 9.914 -1.776 9.939 1.00 98.00 115 ILE A O 1
ATOM 906 N N . TRP A 1 116 ? 10.723 -3.383 8.605 1.00 98.56 116 TRP A N 1
ATOM 907 C CA . TRP A 1 116 ? 9.498 -4.178 8.636 1.00 98.56 116 TRP A CA 1
ATOM 908 C C . TRP A 1 116 ? 9.222 -4.809 9.989 1.00 98.56 116 TRP A C 1
ATOM 910 O O . TRP A 1 116 ? 8.070 -4.847 10.396 1.00 98.56 116 TRP A O 1
ATOM 920 N N . GLN A 1 117 ? 10.239 -5.277 10.713 1.00 98.44 117 GLN A N 1
ATOM 921 C CA . GLN A 1 117 ? 10.035 -5.857 12.039 1.00 98.44 117 GLN A CA 1
ATOM 922 C C . GLN A 1 117 ? 9.429 -4.849 13.036 1.00 98.44 117 GLN A C 1
ATOM 924 O O . GLN A 1 117 ? 8.371 -5.152 13.593 1.00 98.44 117 GLN A O 1
ATOM 929 N N . PRO A 1 118 ? 10.019 -3.657 13.270 1.00 98.12 118 PRO A N 1
ATOM 930 C CA . PRO A 1 118 ? 9.386 -2.663 14.136 1.00 98.12 118 PRO A CA 1
ATOM 931 C C . PRO A 1 118 ? 8.064 -2.147 13.549 1.00 98.12 118 PRO A C 1
ATOM 933 O O . PRO A 1 118 ? 7.114 -1.918 14.295 1.00 98.12 118 PRO A O 1
ATOM 936 N N . GLY A 1 119 ? 7.961 -2.032 12.220 1.00 98.31 119 GLY A N 1
ATOM 937 C CA . GLY A 1 119 ? 6.722 -1.640 11.552 1.00 98.31 119 GLY A CA 1
ATOM 938 C C . GLY A 1 119 ? 5.570 -2.622 11.746 1.00 98.31 119 GLY A C 1
ATOM 939 O O . GLY A 1 119 ? 4.431 -2.206 11.930 1.00 98.31 119 GLY A O 1
ATOM 940 N N . PHE A 1 120 ? 5.857 -3.922 11.762 1.00 98.31 120 PHE A N 1
ATOM 941 C CA . PHE A 1 120 ? 4.873 -4.964 12.022 1.00 98.31 120 PHE A CA 1
ATOM 942 C C . PHE A 1 120 ? 4.319 -4.875 13.446 1.00 98.31 120 PHE A C 1
ATOM 944 O O . PHE A 1 120 ? 3.108 -4.975 13.630 1.00 98.31 120 PHE A O 1
ATOM 951 N N . ILE A 1 121 ? 5.187 -4.633 14.436 1.00 98.31 121 ILE A N 1
ATOM 952 C CA . ILE A 1 121 ? 4.783 -4.438 15.838 1.00 98.31 121 ILE A CA 1
ATOM 953 C C . ILE A 1 121 ? 3.847 -3.228 15.950 1.00 98.31 121 ILE A C 1
ATOM 955 O O . ILE A 1 121 ? 2.733 -3.371 16.448 1.00 98.31 121 ILE A O 1
ATOM 959 N N . ALA A 1 122 ? 4.247 -2.077 15.399 1.00 98.19 122 ALA A N 1
ATOM 960 C CA . ALA A 1 122 ? 3.411 -0.873 15.382 1.00 98.19 122 ALA A CA 1
ATOM 961 C C . ALA A 1 122 ? 2.074 -1.101 14.651 1.00 98.19 122 ALA A C 1
ATOM 963 O O . ALA A 1 122 ? 1.028 -0.610 15.073 1.00 98.19 122 ALA A O 1
ATOM 964 N N . GLY A 1 123 ? 2.091 -1.888 13.573 1.00 97.81 123 GLY A N 1
ATOM 965 C CA . GLY A 1 123 ? 0.886 -2.286 12.858 1.00 97.81 123 GLY A CA 1
ATOM 966 C C . GLY A 1 123 ? -0.060 -3.123 13.718 1.00 97.81 123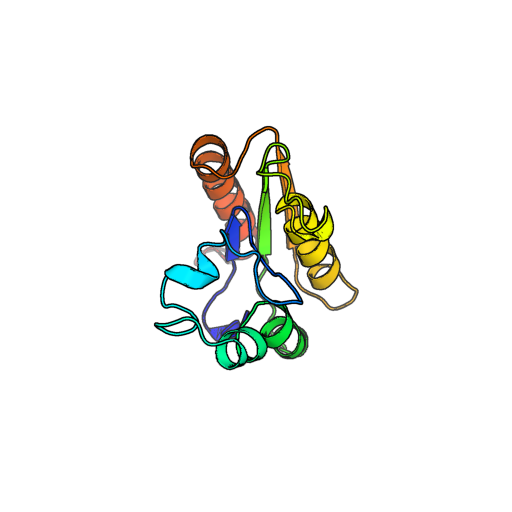 GLY A C 1
ATOM 967 O O . GLY A 1 123 ? -1.255 -2.851 13.736 1.00 97.81 123 GLY A O 1
ATOM 968 N N . ILE A 1 124 ? 0.446 -4.098 14.482 1.00 96.62 124 ILE A N 1
ATOM 969 C CA . ILE A 1 124 ? -0.377 -4.857 15.441 1.00 96.62 124 ILE A CA 1
ATOM 970 C C . ILE A 1 124 ? -0.991 -3.923 16.484 1.00 96.62 124 ILE A C 1
ATOM 972 O O . ILE A 1 124 ? -2.193 -4.003 16.727 1.00 96.62 124 ILE A O 1
ATOM 976 N N . GLU A 1 125 ? -0.199 -3.028 17.074 1.00 96.69 125 GLU A N 1
ATOM 977 C CA . GLU A 1 125 ? -0.684 -2.066 18.070 1.00 96.69 125 GLU A CA 1
ATOM 978 C C . GLU A 1 125 ? -1.805 -1.184 17.511 1.00 96.69 125 GLU A C 1
ATOM 980 O O . GLU A 1 125 ? -2.806 -0.956 18.188 1.00 96.69 125 GLU A O 1
ATOM 985 N N . TYR A 1 126 ? -1.676 -0.737 16.259 1.00 96.44 126 TYR A N 1
ATOM 986 C CA . TYR A 1 126 ? -2.739 -0.024 15.558 1.00 96.44 126 TYR A CA 1
ATOM 987 C C . TYR A 1 126 ? -3.989 -0.894 15.378 1.00 96.44 126 TYR A C 1
ATOM 989 O O . TYR A 1 126 ? -5.087 -0.476 15.742 1.00 96.44 126 TYR A O 1
ATOM 997 N N . MET A 1 127 ? -3.841 -2.117 14.856 1.00 94.50 127 MET A N 1
ATOM 998 C CA . MET A 1 127 ? -4.972 -3.017 14.603 1.00 94.50 127 MET A CA 1
ATOM 999 C C . MET A 1 127 ? -5.758 -3.338 15.884 1.00 94.50 127 MET A C 1
ATOM 1001 O O . MET A 1 127 ? -6.989 -3.378 15.854 1.00 94.50 127 MET A O 1
ATOM 1005 N N . MET A 1 128 ? -5.073 -3.505 17.019 1.00 93.31 128 MET A N 1
ATOM 1006 C CA . MET A 1 128 ? -5.703 -3.799 18.313 1.00 93.31 128 MET A CA 1
ATOM 1007 C C . MET A 1 128 ? -6.615 -2.676 18.830 1.00 93.31 128 MET A C 1
ATOM 1009 O O . MET A 1 128 ? -7.468 -2.936 19.669 1.00 93.31 128 MET A O 1
ATOM 1013 N N . GLN A 1 129 ? -6.503 -1.449 18.313 1.00 92.44 129 GLN A N 1
ATOM 1014 C CA . GLN A 1 129 ? -7.425 -0.357 18.660 1.00 92.44 129 GLN A CA 1
ATOM 1015 C C . GLN A 1 129 ? -8.832 -0.563 18.076 1.00 92.44 129 GLN A C 1
ATOM 1017 O O . GLN A 1 129 ? -9.789 0.052 18.541 1.00 92.44 129 GLN A O 1
ATOM 1022 N N . PHE A 1 130 ? -8.960 -1.414 17.054 1.00 89.25 130 PHE A N 1
ATOM 1023 C CA . PHE A 1 130 ? -10.204 -1.650 16.317 1.00 89.25 130 PHE A CA 1
ATOM 1024 C C . PHE A 1 130 ? -10.768 -3.057 16.512 1.00 89.25 130 PHE A C 1
ATOM 1026 O O . PHE A 1 130 ? -11.933 -3.305 16.197 1.00 89.25 130 PHE A O 1
ATOM 1033 N N . ILE A 1 131 ? -9.955 -3.984 17.014 1.00 83.56 131 ILE A N 1
ATOM 1034 C CA . ILE A 1 131 ? -10.396 -5.329 17.365 1.00 83.56 131 ILE A CA 1
ATOM 1035 C C . ILE A 1 131 ? -10.892 -5.270 18.809 1.00 83.56 131 ILE A C 1
ATOM 1037 O O . ILE A 1 131 ? -10.116 -5.028 19.729 1.00 83.56 131 ILE A O 1
ATOM 1041 N N . ALA A 1 132 ? -12.196 -5.468 19.011 1.00 68.25 132 ALA A N 1
ATOM 1042 C CA . ALA A 1 132 ? -12.759 -5.520 20.355 1.00 68.25 132 ALA A CA 1
ATOM 1043 C C . ALA A 1 132 ? -12.104 -6.654 21.160 1.00 68.25 132 ALA A C 1
ATOM 1045 O O . ALA A 1 132 ? -12.010 -7.791 20.687 1.00 68.25 132 ALA A O 1
ATOM 1046 N N . HIS A 1 133 ? -11.681 -6.350 22.389 1.00 52.16 133 HIS A N 1
ATOM 1047 C CA . HIS A 1 133 ? -11.330 -7.387 23.351 1.00 52.16 133 HIS A CA 1
ATOM 1048 C C . HIS A 1 133 ? -12.623 -8.148 23.698 1.00 52.16 133 HIS A C 1
ATOM 1050 O O . HIS A 1 133 ? -13.628 -7.491 23.972 1.00 52.16 133 HIS A O 1
ATOM 1056 N N . PRO A 1 134 ? -12.647 -9.493 23.723 1.00 53.78 134 PRO A N 1
ATOM 1057 C CA . PRO A 1 134 ? -13.858 -10.259 24.049 1.00 53.78 134 PRO A CA 1
ATOM 1058 C C . PRO A 1 134 ? -14.532 -9.840 25.368 1.00 53.78 134 PRO A C 1
ATOM 1060 O O . PRO A 1 134 ? -15.741 -9.979 25.510 1.00 53.78 134 PRO A O 1
ATOM 1063 N N . ASP A 1 135 ? -13.754 -9.264 26.289 1.00 53.41 135 ASP A N 1
ATOM 1064 C CA . ASP A 1 135 ? -14.202 -8.811 27.612 1.00 53.41 135 ASP A CA 1
ATOM 1065 C C . ASP A 1 135 ? -14.491 -7.297 27.712 1.00 53.41 135 ASP A C 1
ATOM 1067 O O . ASP A 1 135 ? -14.665 -6.776 28.812 1.00 53.41 135 ASP A O 1
ATOM 1071 N N . SER A 1 136 ? -14.536 -6.542 26.606 1.00 49.91 136 SER A N 1
ATOM 1072 C CA . SER A 1 136 ? -14.780 -5.087 26.642 1.00 49.91 136 SER A CA 1
ATOM 1073 C C . SER A 1 136 ? -16.268 -4.718 26.757 1.00 49.91 136 SER A C 1
ATOM 1075 O O . SER A 1 136 ? -16.763 -3.863 26.021 1.00 49.91 136 SER A O 1
ATOM 1077 N N . THR A 1 137 ? -16.979 -5.353 27.687 1.00 42.28 137 THR A N 1
ATOM 1078 C CA . THR A 1 137 ? -18.266 -4.879 28.211 1.00 42.28 137 THR A CA 1
ATOM 1079 C C . THR A 1 137 ? -18.105 -4.582 29.697 1.00 42.28 137 THR A C 1
ATOM 1081 O O . THR A 1 137 ? -18.127 -5.502 30.512 1.00 42.28 137 THR A O 1
ATOM 1084 N N . ASN A 1 138 ? -17.955 -3.302 30.032 1.00 38.00 138 ASN A N 1
ATOM 1085 C CA . ASN A 1 138 ? -18.275 -2.747 31.347 1.00 38.00 138 ASN A CA 1
ATOM 1086 C C . ASN A 1 138 ? -19.232 -1.577 31.142 1.00 38.00 138 ASN A C 1
ATOM 1088 O O . ASN A 1 138 ? -18.919 -0.732 30.272 1.00 38.00 138 ASN A O 1
#

Foldseek 3Di:
DQCLVVDQAEEAELDQQDQADAPPPDCQCVVCPCHVRHDRVSCNCDGPVNSLVVQLVDPGHHEYEYEFEPPEDCDPVDNCRGSLNVRVVVQVSQPPVSHHRYDYDYHHDYRDPVRVVVSVVVRVVVSVVRDDDPPPDD

Radius of gyration: 15.86 Å; chains: 1; bounding box: 36×29×49 Å